Protein AF-A0A9D5FTQ0-F1 (afdb_monomer)

Foldseek 3Di:
DPDDDPVRVVVLVVLVVCQVCLQVVLVVLLCVLVVLVVVLVVVVVVVVVCVVVDVPPPVNVVVVVVVNVVSNVVSVVSVVVSVVCVVHDVVSVVVNVVVVVVVVD

Secondary structure (DSSP, 8-state):
-----HHHHHHHHHHHHHHHHHHHHHHHHHHHHHHHHHHHHHHHHHHHHHHHHS---HHHHHHHHHHHHHHHHHHHHHHHHHHHTTT--HHHHHHHHHHHHHH--

Solvent-accessible surface area (backbone atoms only — not comparable to full-atom values): 5942 Å² total; per-residue (Å²): 105,72,83,68,51,77,67,53,49,54,50,51,52,49,52,53,49,51,65,67,44,42,76,58,49,49,54,53,52,48,51,51,28,54,49,50,50,53,52,47,54,52,51,50,51,53,48,51,57,45,56,77,75,35,90,71,50,74,74,59,50,66,68,46,50,56,55,65,57,48,51,58,53,52,33,49,49,52,46,52,51,46,61,76,45,64,89,52,66,64,65,62,55,51,53,52,50,54,53,55,55,46,62,75,90

Sequence (105 aa):
MMTLTPAEDKMVRRIRKTVREWPRARWVLLIVAIGGIAVYLRLWKQMYDLIEGVSLGVAGYTLIVPFFVFAPAMCGWLLGFVLSQWRGDPIRTLLLRLIDESNKK

Mean predicted aligned error: 9.39 Å

pLDDT: mean 79.8, std 8.88, range [51.41, 89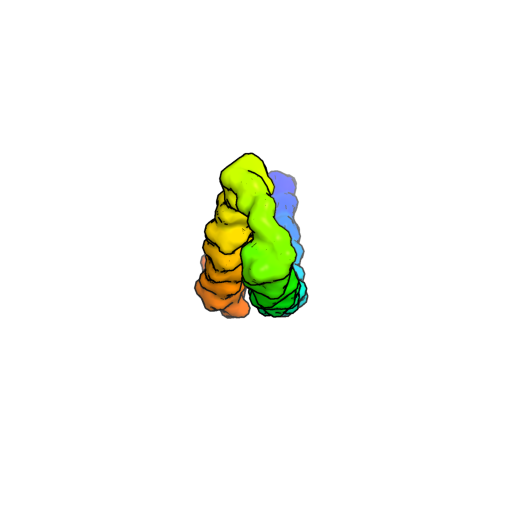.44]

Structure (mmCIF, N/CA/C/O backbone):
data_AF-A0A9D5FTQ0-F1
#
_entry.id   AF-A0A9D5FTQ0-F1
#
loop_
_atom_site.group_PDB
_atom_site.id
_atom_site.type_symbol
_atom_site.label_atom_id
_atom_site.label_alt_id
_atom_site.label_comp_id
_atom_site.label_asym_id
_atom_site.label_entity_id
_atom_site.label_seq_id
_atom_site.pdbx_PDB_ins_code
_atom_site.Cartn_x
_atom_site.Cartn_y
_atom_site.Cartn_z
_atom_site.occupancy
_atom_site.B_iso_or_equiv
_atom_site.auth_seq_id
_atom_site.auth_comp_id
_atom_site.auth_asym_id
_atom_site.auth_atom_id
_atom_site.pdbx_PDB_model_num
ATOM 1 N N . MET A 1 1 ? -21.975 4.467 33.105 1.00 51.41 1 MET A N 1
ATOM 2 C CA . MET A 1 1 ? -22.562 4.890 31.806 1.00 51.41 1 MET A CA 1
ATOM 3 C C . MET A 1 1 ? -21.906 6.153 31.261 1.00 51.41 1 MET A C 1
ATOM 5 O O . MET A 1 1 ? -22.246 7.260 31.662 1.00 51.41 1 MET A O 1
ATOM 9 N N . MET A 1 2 ? -20.959 5.991 30.338 1.00 59.94 2 MET A N 1
ATOM 10 C CA . MET A 1 2 ? -20.390 7.103 29.578 1.00 59.94 2 MET A CA 1
ATOM 11 C C . MET A 1 2 ? -21.341 7.429 28.417 1.00 59.94 2 MET A C 1
ATOM 13 O O . MET A 1 2 ? -21.440 6.672 27.456 1.00 59.94 2 MET A O 1
ATOM 17 N N . THR A 1 3 ? -22.097 8.522 28.516 1.00 73.50 3 THR A N 1
ATOM 18 C CA . THR A 1 3 ? -22.985 8.967 27.432 1.00 73.50 3 THR A CA 1
ATOM 19 C C . THR A 1 3 ? -22.156 9.671 26.366 1.00 73.50 3 THR A C 1
ATOM 21 O O . THR A 1 3 ? -21.927 10.876 26.449 1.00 73.50 3 THR A O 1
ATOM 24 N N . LEU A 1 4 ? -21.670 8.908 25.385 1.00 75.31 4 LEU A N 1
ATOM 25 C CA . LEU A 1 4 ? -21.041 9.479 24.197 1.00 75.31 4 LEU A CA 1
ATOM 26 C C . LEU A 1 4 ? -22.062 10.328 23.441 1.00 75.31 4 LEU A C 1
ATOM 28 O O . LEU A 1 4 ? -23.208 9.922 23.231 1.00 75.31 4 LEU A O 1
ATOM 32 N N . THR A 1 5 ? -21.636 11.501 22.997 1.00 84.94 5 THR A N 1
ATOM 33 C CA . THR A 1 5 ? -22.431 12.324 22.090 1.00 84.94 5 THR A CA 1
ATOM 34 C C . THR A 1 5 ? -22.617 11.606 20.743 1.00 84.94 5 THR A C 1
ATOM 36 O O . THR A 1 5 ? -21.799 10.762 20.355 1.00 84.94 5 THR A O 1
ATOM 39 N N . PRO A 1 6 ? -23.647 11.959 19.950 1.00 83.69 6 PRO A N 1
ATOM 40 C CA . PRO A 1 6 ? -23.846 11.378 18.618 1.00 83.69 6 PRO A CA 1
ATOM 41 C C . PRO A 1 6 ? -22.628 11.540 17.688 1.00 83.69 6 PRO A C 1
ATOM 43 O O . PRO A 1 6 ? -22.379 10.702 16.817 1.00 83.69 6 PRO A O 1
ATOM 46 N N . ALA A 1 7 ? -21.857 12.618 17.870 1.00 84.50 7 ALA A N 1
ATOM 47 C CA . ALA A 1 7 ? -20.628 12.871 17.125 1.00 84.50 7 ALA A CA 1
ATOM 48 C C . ALA A 1 7 ? -19.502 11.900 17.521 1.00 84.50 7 ALA A C 1
ATOM 50 O O . ALA A 1 7 ? -18.829 11.346 16.647 1.00 84.50 7 AL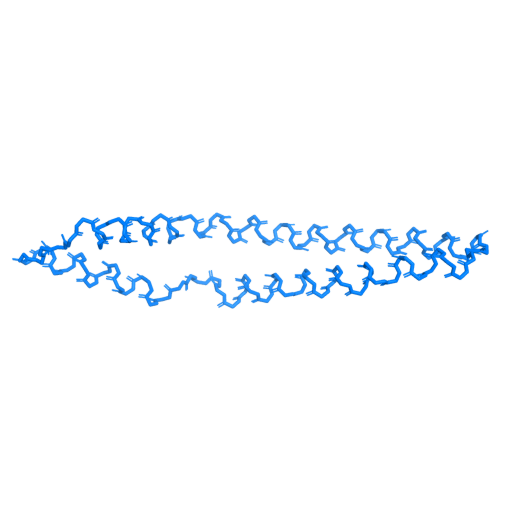A A O 1
ATOM 51 N N . GLU A 1 8 ? -19.333 11.650 18.819 1.00 82.00 8 GLU A N 1
ATOM 52 C CA . GLU A 1 8 ? -18.330 10.723 19.345 1.00 82.00 8 GLU A CA 1
ATOM 53 C C . GLU A 1 8 ? -18.656 9.274 18.976 1.00 82.00 8 GLU A C 1
ATOM 55 O O . GLU A 1 8 ? -17.770 8.560 18.507 1.00 82.00 8 GLU A O 1
ATOM 60 N N . ASP A 1 9 ? -19.923 8.851 19.055 1.00 84.94 9 ASP A N 1
ATOM 61 C CA . ASP A 1 9 ? -20.327 7.503 18.625 1.00 84.94 9 ASP A CA 1
ATOM 62 C C . ASP A 1 9 ? -20.029 7.275 17.131 1.00 84.94 9 ASP A C 1
ATOM 64 O O . ASP A 1 9 ? -19.474 6.248 16.725 1.00 84.94 9 ASP A O 1
ATOM 68 N N . LYS A 1 10 ? -20.291 8.281 16.285 1.00 87.44 10 LYS A N 1
ATOM 69 C CA . LYS A 1 10 ? -19.934 8.229 14.859 1.00 87.44 10 LYS A CA 1
ATOM 70 C C . LYS A 1 10 ? -18.423 8.088 14.651 1.00 87.44 10 LYS A C 1
ATOM 72 O O . LYS A 1 10 ? -17.996 7.361 13.748 1.00 87.44 10 LYS A O 1
ATOM 77 N N . MET A 1 11 ? -17.611 8.761 15.465 1.00 84.94 11 MET A N 1
ATOM 78 C CA . MET A 1 11 ? -16.151 8.674 15.401 1.00 84.94 11 MET A CA 1
ATOM 79 C C . MET A 1 11 ? -15.644 7.300 15.857 1.00 84.94 11 MET A C 1
ATOM 81 O O . MET A 1 11 ? -14.838 6.687 15.155 1.00 84.94 11 MET A O 1
ATOM 85 N N . VAL A 1 12 ? -16.188 6.755 16.946 1.00 86.25 12 VAL A N 1
ATOM 86 C CA . VAL A 1 12 ? -15.874 5.407 17.450 1.00 86.25 12 VAL A CA 1
ATOM 87 C C . VAL A 1 12 ? -16.212 4.337 16.415 1.00 86.25 12 VAL A C 1
ATOM 89 O O . VAL A 1 12 ? -15.383 3.469 16.129 1.00 86.25 12 VAL A O 1
ATOM 92 N N . ARG A 1 13 ? -17.383 4.424 15.769 1.00 87.69 13 ARG A N 1
ATOM 93 C CA . ARG A 1 13 ? -17.768 3.502 14.686 1.00 87.69 13 ARG A CA 1
ATOM 94 C C . ARG A 1 13 ? -16.789 3.544 13.515 1.00 87.69 13 ARG A C 1
ATOM 96 O O . ARG A 1 13 ? -16.445 2.491 12.974 1.00 87.69 13 ARG A O 1
ATOM 103 N N . ARG A 1 14 ? -16.308 4.734 13.134 1.00 86.38 14 ARG A N 1
ATOM 104 C CA . ARG A 1 14 ? -15.281 4.883 12.088 1.00 86.38 14 ARG A CA 1
ATOM 105 C C . ARG A 1 14 ? -13.967 4.232 12.501 1.00 86.38 14 ARG A C 1
ATOM 107 O O . ARG A 1 14 ? -13.438 3.437 11.733 1.00 86.38 14 ARG A O 1
ATOM 114 N N . ILE A 1 15 ? -13.484 4.504 13.714 1.00 86.00 15 ILE A N 1
ATOM 115 C CA . ILE A 1 15 ? -12.245 3.910 14.238 1.00 86.00 15 ILE A CA 1
ATOM 116 C C . ILE A 1 15 ? -12.358 2.381 14.260 1.00 86.00 15 ILE A C 1
ATOM 118 O O . ILE A 1 15 ? -11.466 1.693 13.766 1.00 86.00 15 ILE A O 1
ATOM 122 N N . ARG A 1 16 ? -13.483 1.841 14.740 1.00 85.94 16 ARG A N 1
ATOM 123 C CA . ARG A 1 16 ? -13.757 0.397 14.772 1.00 85.94 16 ARG A CA 1
ATOM 124 C C . ARG A 1 16 ? -13.763 -0.221 13.372 1.00 85.94 16 ARG A C 1
ATOM 126 O O . ARG A 1 16 ? -13.185 -1.289 13.178 1.00 85.94 16 ARG A O 1
ATOM 133 N N . LYS A 1 17 ? -14.365 0.455 12.387 1.00 87.50 17 LYS A N 1
ATOM 134 C CA . LYS A 1 17 ? -14.346 0.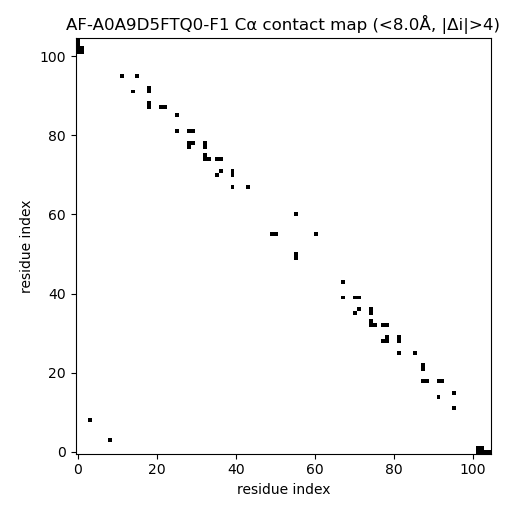026 10.981 1.00 87.50 17 LYS A CA 1
ATOM 135 C C . LYS A 1 17 ? -12.918 0.007 10.425 1.00 87.50 17 LYS A C 1
ATOM 137 O O . LYS A 1 17 ? -12.498 -1.017 9.897 1.00 87.50 17 LYS A O 1
ATOM 142 N N . THR A 1 18 ? -12.147 1.077 10.628 1.00 83.19 18 THR A N 1
ATOM 143 C CA . THR A 1 18 ? -10.750 1.162 10.172 1.00 83.19 18 THR A CA 1
ATOM 144 C C . THR A 1 18 ? -9.868 0.080 10.798 1.00 83.19 18 THR A C 1
ATOM 146 O O . THR A 1 18 ? -9.123 -0.579 10.081 1.00 83.19 18 THR A O 1
ATOM 149 N N . VAL A 1 19 ? -9.976 -0.160 12.111 1.00 84.69 19 VAL A N 1
ATOM 150 C CA . VAL A 1 19 ? -9.217 -1.221 12.802 1.00 84.69 19 VAL A CA 1
ATOM 151 C C . VAL A 1 19 ? -9.590 -2.606 12.264 1.00 84.69 19 VAL A C 1
ATOM 153 O O . VAL A 1 19 ? -8.715 -3.446 12.065 1.00 84.69 19 VAL A O 1
ATOM 156 N N . ARG A 1 20 ? -10.874 -2.845 11.971 1.00 86.12 20 ARG A N 1
ATOM 157 C CA . ARG A 1 20 ? -11.353 -4.117 11.411 1.00 86.12 20 ARG A CA 1
ATOM 158 C C . ARG A 1 20 ? -10.905 -4.343 9.964 1.00 86.12 20 ARG A C 1
ATOM 160 O O . ARG A 1 20 ? -10.675 -5.484 9.573 1.00 86.12 20 ARG A O 1
ATOM 167 N N . GLU A 1 21 ? -10.813 -3.284 9.167 1.00 87.19 21 GLU A N 1
ATOM 168 C CA . GLU A 1 21 ? -10.443 -3.354 7.747 1.00 87.19 21 GLU A CA 1
ATOM 169 C C . GLU A 1 21 ? -8.924 -3.379 7.527 1.00 87.19 21 GLU A C 1
ATOM 171 O O . GLU A 1 21 ? -8.462 -3.945 6.533 1.00 87.19 21 GLU A O 1
ATOM 176 N N . TRP A 1 22 ? -8.140 -2.849 8.474 1.00 87.06 22 TRP A N 1
ATOM 177 C CA . TRP A 1 22 ? -6.679 -2.770 8.390 1.00 87.06 22 TRP A CA 1
ATOM 178 C C . TRP A 1 22 ? -5.978 -4.094 8.030 1.00 87.06 22 TRP A C 1
ATOM 180 O O . TRP A 1 22 ? -5.124 -4.079 7.141 1.00 87.06 22 TRP A O 1
ATOM 190 N N . PRO A 1 23 ? -6.346 -5.264 8.599 1.00 86.12 23 PRO A N 1
ATOM 191 C CA . PRO A 1 23 ? -5.710 -6.532 8.252 1.00 86.12 23 PRO A CA 1
ATOM 192 C C . PRO A 1 23 ? -5.871 -6.931 6.786 1.00 86.12 23 PRO A C 1
ATOM 194 O O . PRO A 1 23 ? -5.005 -7.629 6.268 1.00 86.12 23 PRO A O 1
ATOM 197 N N . ARG A 1 24 ? -6.959 -6.513 6.125 1.00 87.12 24 ARG A N 1
ATOM 198 C CA . ARG A 1 24 ? -7.173 -6.734 4.687 1.00 87.12 24 ARG A CA 1
ATOM 199 C C . ARG A 1 24 ? -6.474 -5.652 3.872 1.00 87.12 24 ARG A C 1
ATOM 201 O O . ARG A 1 24 ? -5.757 -5.970 2.929 1.00 87.12 24 ARG A O 1
ATOM 208 N N . ALA A 1 25 ? -6.630 -4.392 4.279 1.00 85.44 25 ALA A N 1
ATOM 209 C CA . ALA A 1 25 ? -6.030 -3.247 3.603 1.00 85.44 25 ALA A CA 1
ATOM 210 C C . ALA A 1 25 ? -4.498 -3.353 3.523 1.00 85.44 25 ALA A C 1
ATOM 212 O O . ALA A 1 25 ? -3.939 -3.089 2.466 1.00 85.44 25 ALA A O 1
ATOM 213 N N . ARG A 1 26 ? -3.818 -3.819 4.581 1.00 87.06 26 ARG A N 1
ATOM 214 C CA . ARG A 1 26 ? -2.353 -4.001 4.577 1.00 87.06 26 ARG A CA 1
ATOM 215 C C . ARG A 1 26 ? -1.865 -4.987 3.511 1.00 87.06 26 ARG A C 1
ATOM 217 O O . ARG A 1 26 ? -0.840 -4.739 2.889 1.00 87.06 26 ARG A O 1
ATOM 224 N N . TRP A 1 27 ? -2.603 -6.076 3.266 1.00 86.88 27 TRP A N 1
ATOM 225 C CA . TRP A 1 27 ? -2.246 -7.053 2.232 1.00 86.88 27 TRP A CA 1
ATOM 226 C C . TRP A 1 27 ? -2.479 -6.488 0.837 1.00 86.88 27 TRP A C 1
ATOM 228 O O . TRP A 1 27 ? -1.632 -6.654 -0.033 1.00 86.88 27 TRP A O 1
ATOM 238 N N . VAL A 1 28 ? -3.584 -5.765 0.639 1.00 88.44 28 VAL A N 1
ATOM 239 C CA . VAL A 1 28 ? -3.845 -5.063 -0.624 1.00 88.44 28 VAL A CA 1
ATOM 240 C C . VAL A 1 28 ? -2.748 -4.032 -0.895 1.00 88.44 28 VAL A C 1
ATOM 242 O O . VAL A 1 28 ? -2.188 -4.023 -1.984 1.00 88.44 28 VAL A O 1
ATOM 245 N N . LEU A 1 29 ? -2.382 -3.216 0.097 1.00 86.56 29 LEU A N 1
ATOM 246 C CA . LEU A 1 29 ? -1.324 -2.211 -0.039 1.00 86.56 29 LEU A CA 1
ATOM 247 C C . LEU A 1 29 ? 0.045 -2.843 -0.324 1.00 86.56 29 LEU A C 1
ATOM 249 O O . LEU A 1 29 ? 0.777 -2.328 -1.163 1.00 86.56 29 LEU A O 1
ATOM 253 N N . LEU A 1 30 ? 0.374 -3.974 0.311 1.00 86.88 30 LEU A N 1
ATOM 254 C CA . LEU A 1 30 ? 1.580 -4.736 -0.020 1.00 86.88 30 LEU A CA 1
ATOM 255 C C . LEU A 1 30 ? 1.579 -5.224 -1.465 1.00 86.88 30 LEU A C 1
ATOM 257 O O . LEU A 1 30 ? 2.568 -5.037 -2.164 1.00 86.88 30 LEU A O 1
ATOM 261 N N . ILE A 1 31 ? 0.490 -5.854 -1.908 1.00 89.44 31 ILE A N 1
ATOM 262 C CA . ILE A 1 31 ? 0.379 -6.378 -3.274 1.00 89.44 31 ILE A CA 1
ATOM 263 C C . ILE A 1 31 ? 0.502 -5.235 -4.280 1.00 89.44 31 ILE A C 1
ATOM 265 O O . ILE A 1 31 ? 1.213 -5.372 -5.269 1.00 89.44 31 ILE A O 1
ATOM 269 N N . VAL A 1 32 ? -0.135 -4.094 -4.007 1.00 88.12 32 VAL A N 1
ATOM 270 C CA . VAL A 1 32 ? -0.033 -2.895 -4.846 1.00 88.12 32 VAL A CA 1
ATOM 271 C C . VAL A 1 32 ? 1.399 -2.370 -4.881 1.00 88.12 32 VAL A C 1
ATOM 273 O O . VAL A 1 32 ? 1.892 -2.055 -5.959 1.00 88.12 32 VAL A O 1
ATOM 276 N N . ALA A 1 33 ? 2.096 -2.309 -3.746 1.00 84.38 33 ALA A N 1
ATOM 277 C CA . ALA A 1 33 ? 3.460 -1.796 -3.715 1.00 84.38 33 ALA A CA 1
ATOM 278 C C . ALA A 1 33 ? 4.464 -2.752 -4.383 1.00 84.38 33 ALA A C 1
ATOM 280 O O . ALA A 1 33 ? 5.280 -2.318 -5.191 1.00 84.38 33 ALA A O 1
ATOM 281 N N . ILE A 1 34 ? 4.371 -4.059 -4.116 1.00 87.44 34 ILE A N 1
ATOM 282 C CA . ILE A 1 34 ? 5.207 -5.087 -4.758 1.00 87.44 34 ILE A CA 1
ATOM 283 C C . ILE A 1 34 ? 4.912 -5.150 -6.262 1.00 87.44 34 ILE A C 1
ATOM 285 O O . ILE A 1 34 ? 5.834 -5.150 -7.077 1.00 87.44 34 ILE A O 1
ATOM 289 N N . GLY A 1 35 ? 3.633 -5.161 -6.641 1.00 88.31 35 GLY A N 1
ATOM 290 C CA . GLY A 1 35 ? 3.199 -5.136 -8.036 1.00 88.31 35 GLY A CA 1
ATOM 291 C C . GLY A 1 35 ? 3.666 -3.872 -8.756 1.00 88.31 35 GLY A C 1
ATOM 292 O O . GLY A 1 35 ? 4.167 -3.960 -9.873 1.00 88.31 35 GLY A O 1
ATOM 293 N N . GLY A 1 36 ? 3.590 -2.715 -8.094 1.00 85.81 36 GLY A N 1
ATOM 294 C CA . GLY A 1 36 ? 4.104 -1.444 -8.600 1.00 85.81 36 GLY A CA 1
ATOM 295 C C . GLY A 1 36 ? 5.606 -1.486 -8.874 1.00 85.81 36 GLY A C 1
ATOM 296 O O . GLY A 1 36 ? 6.036 -1.070 -9.947 1.00 85.81 36 GLY A O 1
ATOM 297 N N . ILE A 1 37 ? 6.397 -2.073 -7.970 1.00 86.50 37 ILE A N 1
ATOM 298 C CA . ILE A 1 37 ? 7.842 -2.272 -8.170 1.00 86.50 37 ILE A CA 1
ATOM 299 C C . ILE A 1 37 ? 8.114 -3.223 -9.343 1.00 86.50 37 ILE A C 1
ATOM 301 O O . ILE A 1 37 ? 8.979 -2.945 -10.170 1.00 86.50 37 ILE A O 1
ATOM 305 N N . ALA A 1 38 ? 7.372 -4.325 -9.462 1.00 86.88 38 ALA A N 1
ATOM 306 C CA . ALA A 1 38 ? 7.547 -5.271 -10.564 1.00 86.88 38 ALA A CA 1
ATOM 307 C C . ALA A 1 38 ? 7.219 -4.642 -11.932 1.00 86.88 38 ALA A C 1
ATOM 309 O O . ALA A 1 38 ? 7.971 -4.814 -12.895 1.00 86.88 38 ALA A O 1
ATOM 310 N N . VAL A 1 39 ? 6.125 -3.876 -12.015 1.00 87.31 39 VAL A N 1
ATOM 311 C CA . VAL A 1 39 ? 5.750 -3.118 -13.220 1.00 87.31 39 VAL A CA 1
ATOM 312 C C . VAL A 1 39 ? 6.806 -2.062 -13.533 1.00 87.31 39 VAL A C 1
ATOM 314 O O . VAL A 1 39 ? 7.231 -1.959 -14.681 1.00 87.31 39 VAL A O 1
ATOM 317 N N . TYR A 1 40 ? 7.284 -1.339 -12.520 1.00 84.81 40 TYR A N 1
ATOM 318 C CA . TYR A 1 40 ? 8.361 -0.364 -12.661 1.00 84.81 40 TYR A CA 1
ATOM 319 C C . TYR A 1 40 ? 9.630 -0.989 -13.253 1.00 84.81 40 TYR A C 1
ATOM 321 O O . TYR A 1 40 ? 10.151 -0.477 -14.238 1.00 84.81 40 TYR A O 1
ATOM 329 N N . LEU A 1 41 ? 10.098 -2.124 -12.721 1.00 85.38 41 LEU A N 1
ATOM 330 C CA . LEU A 1 41 ? 11.287 -2.818 -13.234 1.00 85.38 41 LEU A CA 1
ATOM 331 C C . LEU A 1 41 ? 11.107 -3.279 -14.686 1.00 85.38 41 LEU A C 1
ATOM 333 O O . LEU A 1 41 ? 12.037 -3.196 -15.489 1.00 85.38 41 LEU A O 1
ATOM 337 N N . ARG A 1 42 ? 9.904 -3.737 -15.048 1.00 85.50 42 ARG A N 1
ATOM 338 C CA . ARG A 1 42 ? 9.588 -4.129 -16.426 1.00 85.50 42 ARG A CA 1
ATOM 339 C C . ARG A 1 42 ? 9.600 -2.933 -17.379 1.00 85.50 42 ARG A C 1
ATOM 341 O O . ARG A 1 42 ? 10.173 -3.041 -18.460 1.00 85.50 42 ARG A O 1
ATOM 348 N N . LEU A 1 43 ? 8.997 -1.814 -16.978 1.00 83.06 43 LEU A N 1
ATOM 349 C CA . LEU A 1 43 ? 9.005 -0.570 -17.752 1.00 83.06 43 LEU A CA 1
ATOM 350 C C . LEU A 1 43 ? 10.418 0.008 -17.867 1.00 83.06 43 LEU A C 1
ATOM 352 O O . LEU A 1 43 ? 10.790 0.472 -18.939 1.00 83.06 43 LEU A O 1
ATOM 356 N N . TRP A 1 44 ? 11.220 -0.078 -16.801 1.00 81.00 44 TRP A N 1
ATOM 357 C CA . TRP A 1 44 ? 12.630 0.317 -16.812 1.00 81.00 44 TRP A CA 1
ATOM 358 C C . TRP A 1 44 ? 13.412 -0.463 -17.864 1.00 81.00 44 TRP A C 1
ATOM 360 O O . TRP A 1 44 ? 14.111 0.130 -18.677 1.00 81.00 44 TRP A O 1
ATOM 370 N N . LYS A 1 45 ? 13.253 -1.793 -17.887 1.00 80.81 45 LYS A N 1
ATOM 371 C CA . LYS A 1 45 ? 13.915 -2.646 -18.878 1.00 80.81 45 LYS A CA 1
ATOM 372 C C . LYS A 1 45 ? 13.497 -2.289 -20.307 1.00 80.81 45 LYS A C 1
ATOM 374 O O . LYS A 1 45 ? 14.357 -2.100 -21.153 1.00 80.81 45 LYS A O 1
ATOM 379 N N . GLN A 1 46 ? 12.195 -2.136 -20.557 1.00 79.44 46 GLN A N 1
ATOM 380 C CA . GLN A 1 46 ? 11.700 -1.735 -21.879 1.00 79.44 46 GLN A CA 1
ATOM 381 C C . GLN A 1 46 ? 12.245 -0.372 -22.312 1.00 79.44 46 GLN A C 1
ATOM 383 O O . GLN A 1 46 ? 12.591 -0.197 -23.473 1.00 79.44 46 GLN A O 1
ATOM 388 N N . MET A 1 47 ? 12.335 0.585 -21.387 1.00 75.19 47 MET A N 1
ATOM 389 C CA . MET A 1 47 ? 12.915 1.897 -21.664 1.00 75.19 47 MET A CA 1
ATOM 390 C C . MET A 1 47 ? 14.407 1.817 -21.959 1.00 75.19 47 MET A C 1
ATOM 392 O O . MET A 1 47 ? 14.853 2.482 -22.883 1.00 75.19 47 MET A O 1
ATOM 396 N N . TYR A 1 48 ? 15.161 1.002 -21.222 1.00 74.38 48 TYR A N 1
ATOM 397 C CA . TYR A 1 48 ? 16.581 0.784 -21.489 1.00 74.38 48 TYR A CA 1
ATOM 398 C C . TYR A 1 48 ? 16.800 0.240 -22.909 1.00 74.38 48 TYR A C 1
ATOM 400 O O . TYR A 1 48 ? 17.549 0.841 -23.675 1.00 74.38 48 TYR A O 1
ATOM 408 N N . ASP A 1 49 ? 16.044 -0.794 -23.295 1.00 72.38 49 ASP A N 1
ATOM 409 C CA . ASP A 1 49 ? 16.093 -1.382 -24.642 1.00 72.38 49 ASP A CA 1
ATOM 410 C C . ASP A 1 49 ? 15.682 -0.359 -25.733 1.00 72.38 49 ASP A C 1
ATOM 412 O O . ASP A 1 49 ? 16.253 -0.318 -26.823 1.00 72.38 49 ASP A O 1
ATOM 416 N N . LEU A 1 50 ? 14.702 0.509 -25.444 1.00 70.94 50 LEU A N 1
ATOM 417 C CA . LEU A 1 50 ? 14.249 1.584 -26.342 1.00 70.94 50 LEU A CA 1
ATOM 418 C C . LEU A 1 50 ? 15.268 2.721 -26.485 1.00 70.94 50 LEU A C 1
ATOM 420 O O . LEU A 1 50 ? 15.397 3.275 -27.572 1.00 70.94 50 LEU A O 1
ATOM 424 N N . ILE A 1 51 ? 15.971 3.078 -25.411 1.00 68.19 51 ILE A N 1
ATOM 425 C CA . ILE A 1 51 ? 17.021 4.106 -25.411 1.00 68.19 51 ILE A CA 1
ATOM 426 C C . ILE A 1 51 ? 18.250 3.616 -26.183 1.00 68.19 51 ILE A C 1
ATOM 428 O O . ILE A 1 51 ? 18.892 4.405 -26.872 1.00 68.19 51 ILE A O 1
ATOM 432 N N . GLU A 1 52 ? 18.565 2.324 -26.097 1.00 65.75 52 GLU A N 1
ATOM 433 C CA . GLU A 1 52 ? 19.671 1.718 -26.841 1.00 65.75 52 GLU A CA 1
ATOM 434 C C . GLU A 1 52 ? 19.358 1.607 -28.348 1.00 65.75 52 GLU A C 1
ATOM 436 O O . GLU A 1 52 ? 20.247 1.778 -29.180 1.00 65.75 52 GLU A O 1
ATOM 441 N N . GLY A 1 53 ? 18.086 1.386 -28.713 1.00 61.00 53 GLY A N 1
ATOM 442 C CA . GLY A 1 53 ? 17.649 1.225 -30.108 1.00 61.00 53 GLY A CA 1
ATOM 443 C C . GLY A 1 53 ? 17.164 2.493 -30.826 1.00 61.00 53 GLY A C 1
ATOM 444 O O . GLY A 1 53 ? 17.137 2.525 -32.056 1.00 61.00 53 GLY A O 1
ATOM 445 N N . VAL A 1 54 ? 16.761 3.539 -30.101 1.00 59.72 54 VAL A N 1
ATOM 446 C CA . VAL A 1 54 ? 16.201 4.776 -30.666 1.00 59.72 54 VAL A CA 1
ATOM 447 C C . VAL A 1 54 ? 16.870 5.964 -29.993 1.00 59.72 54 VAL A C 1
ATOM 449 O O . VAL A 1 54 ? 16.869 6.068 -28.769 1.00 59.72 54 VAL A O 1
ATOM 452 N N . SER A 1 55 ? 17.379 6.917 -30.782 1.00 62.78 55 SER A N 1
ATOM 453 C CA . SER A 1 55 ? 17.816 8.221 -30.275 1.00 62.78 55 SER A CA 1
ATOM 454 C C . SER A 1 55 ? 16.596 9.016 -29.788 1.00 62.78 55 SER A C 1
ATOM 456 O O . SER A 1 55 ? 16.089 9.909 -30.473 1.00 62.78 55 SER A O 1
ATOM 458 N N . LEU A 1 56 ? 16.059 8.647 -28.628 1.00 61.81 56 LEU A N 1
ATOM 459 C CA . LEU A 1 56 ? 15.003 9.381 -27.952 1.00 61.81 56 LEU A CA 1
ATOM 460 C C . LEU A 1 56 ? 15.528 10.794 -27.695 1.00 61.81 56 LEU A C 1
ATOM 462 O O . LEU 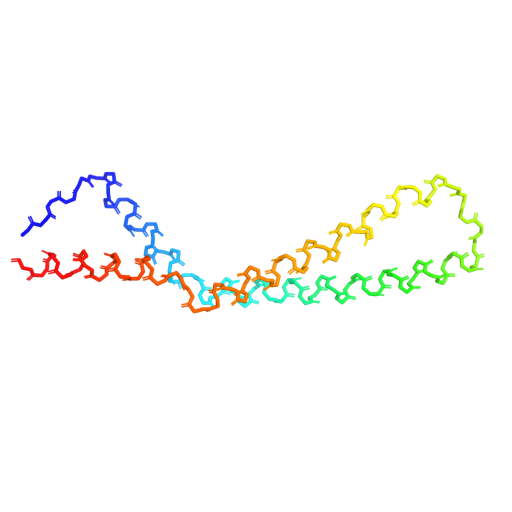A 1 56 ? 16.438 11.005 -26.895 1.00 61.81 56 LEU A O 1
ATOM 466 N N . GLY A 1 57 ? 14.983 11.763 -28.431 1.00 61.47 57 GLY A N 1
ATOM 467 C CA . GLY A 1 57 ? 15.350 13.164 -28.279 1.00 61.47 57 GLY A CA 1
ATOM 468 C C . GLY A 1 57 ? 15.120 13.641 -26.843 1.00 61.47 57 GLY A C 1
ATOM 469 O O . GLY A 1 57 ? 14.255 13.130 -26.131 1.00 61.47 57 GLY A O 1
ATOM 470 N N . VAL A 1 58 ? 15.874 14.661 -26.435 1.00 62.31 58 VAL A N 1
ATOM 471 C CA . VAL A 1 58 ? 15.918 15.219 -25.067 1.00 62.31 58 VAL A CA 1
ATOM 472 C C . VAL A 1 58 ? 14.522 15.467 -24.459 1.00 62.31 58 VAL A C 1
ATOM 474 O O . VAL A 1 58 ? 14.334 15.273 -23.262 1.00 62.31 58 VAL A O 1
ATOM 477 N N . ALA A 1 59 ? 13.520 15.813 -25.278 1.00 59.84 59 ALA A N 1
ATOM 478 C CA . ALA A 1 59 ? 12.134 16.032 -24.850 1.00 59.84 59 ALA A CA 1
ATOM 479 C C . ALA A 1 59 ? 11.388 14.758 -24.389 1.00 59.84 59 ALA A C 1
ATOM 481 O O . ALA A 1 59 ? 10.536 14.830 -23.505 1.00 59.84 59 ALA A O 1
ATOM 482 N N . GLY A 1 60 ? 11.704 13.587 -24.954 1.00 65.62 60 GLY A N 1
ATOM 483 C CA . GLY A 1 60 ? 11.170 12.309 -24.471 1.00 65.62 60 GLY A CA 1
ATOM 484 C C . GLY A 1 60 ? 11.769 11.934 -23.116 1.00 65.62 60 GLY A C 1
ATOM 485 O O . GLY A 1 60 ? 11.070 11.452 -22.229 1.00 65.62 60 GLY A O 1
ATOM 486 N N . TYR A 1 61 ? 13.050 12.249 -22.919 1.00 65.94 61 TYR A N 1
ATOM 487 C CA . TYR A 1 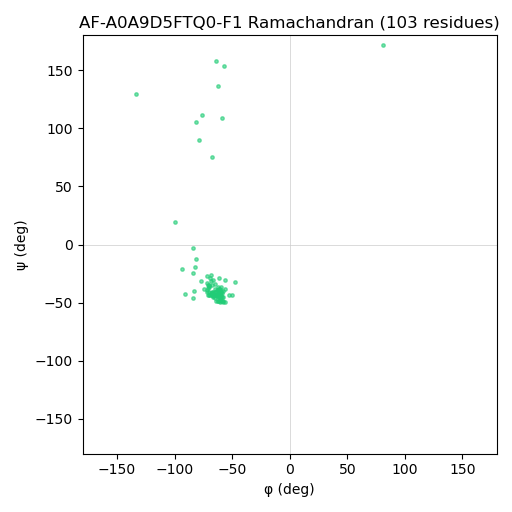61 ? 13.769 11.979 -21.677 1.00 65.94 61 TYR A CA 1
ATOM 488 C C . TYR A 1 61 ? 13.230 12.820 -20.506 1.00 65.94 61 TYR A C 1
ATOM 490 O O . TYR A 1 61 ? 12.993 12.299 -19.417 1.00 65.94 61 TYR A O 1
ATOM 498 N N . THR A 1 62 ? 12.958 14.109 -20.725 1.00 68.00 62 THR A N 1
ATOM 499 C CA . THR A 1 62 ? 12.488 15.023 -19.667 1.00 68.00 62 THR A CA 1
ATOM 500 C C . THR A 1 62 ? 11.074 14.729 -19.168 1.00 68.00 62 THR A C 1
ATOM 502 O O . THR A 1 62 ? 10.794 14.983 -17.999 1.00 68.00 62 THR A O 1
ATOM 505 N N . LEU A 1 63 ? 10.191 14.171 -20.002 1.00 70.19 63 LEU A N 1
ATOM 506 C CA . LEU A 1 63 ? 8.843 13.761 -19.580 1.00 70.19 63 LEU A CA 1
ATOM 507 C C . LEU A 1 63 ? 8.845 12.450 -18.788 1.00 70.19 63 LEU A C 1
ATOM 509 O O . LEU A 1 63 ? 8.008 12.247 -17.909 1.00 70.19 63 LEU A O 1
ATOM 513 N N . ILE A 1 64 ? 9.788 11.564 -19.096 1.00 71.31 64 ILE A N 1
ATOM 514 C CA . ILE A 1 64 ? 9.806 10.194 -18.592 1.00 71.31 64 ILE A CA 1
ATOM 515 C C . ILE A 1 64 ? 10.595 10.095 -17.279 1.00 71.31 64 ILE A C 1
ATOM 517 O O . ILE A 1 64 ? 10.123 9.486 -16.317 1.00 71.31 64 ILE A O 1
ATOM 521 N N . VAL A 1 65 ? 11.750 10.761 -17.185 1.00 73.81 65 VAL A N 1
ATOM 522 C CA . VAL A 1 65 ? 12.631 10.734 -16.001 1.00 73.81 65 VAL A CA 1
ATOM 523 C C . VAL A 1 65 ? 11.925 11.083 -14.681 1.00 73.81 65 VAL A C 1
ATOM 525 O O . VAL A 1 65 ? 12.138 10.358 -13.708 1.00 73.81 65 VAL A O 1
ATOM 528 N N . PRO A 1 66 ? 11.057 12.112 -14.590 1.00 73.88 66 PRO A N 1
ATOM 529 C CA . PRO A 1 66 ? 10.364 12.425 -13.344 1.00 73.88 66 PRO A CA 1
ATOM 530 C C . PRO A 1 66 ? 9.510 11.249 -12.870 1.00 73.88 66 PRO A C 1
ATOM 532 O O . PRO A 1 66 ? 9.586 10.857 -11.708 1.00 73.88 66 PRO A O 1
ATOM 535 N N . PHE A 1 67 ? 8.755 10.623 -13.776 1.00 72.19 67 PHE A N 1
ATOM 536 C CA . PHE A 1 67 ? 7.910 9.472 -13.456 1.00 72.19 67 PHE A CA 1
ATOM 537 C C . PHE A 1 67 ? 8.734 8.304 -12.909 1.00 72.19 67 PHE A C 1
ATOM 539 O O . PHE A 1 67 ? 8.325 7.625 -11.965 1.00 72.19 67 PHE A O 1
ATOM 546 N N . PHE A 1 68 ? 9.933 8.129 -13.457 1.00 73.31 68 PHE A N 1
ATOM 547 C CA . PHE A 1 68 ? 10.874 7.104 -13.044 1.00 73.31 68 PHE A CA 1
ATOM 548 C C . PHE A 1 68 ? 11.529 7.358 -11.685 1.00 73.31 68 PHE A C 1
ATOM 550 O O . PHE A 1 68 ? 11.857 6.406 -10.987 1.00 73.31 68 PHE A O 1
ATOM 557 N N . VAL A 1 69 ? 11.667 8.612 -11.261 1.00 78.75 69 VAL A N 1
ATOM 558 C CA . VAL A 1 69 ? 12.156 8.947 -9.915 1.00 78.75 69 VAL A CA 1
ATOM 559 C C . VAL A 1 69 ? 11.023 8.880 -8.885 1.00 78.75 69 VAL A C 1
ATOM 561 O O . VAL A 1 69 ? 11.207 8.364 -7.781 1.00 78.75 69 VAL A O 1
ATOM 564 N N 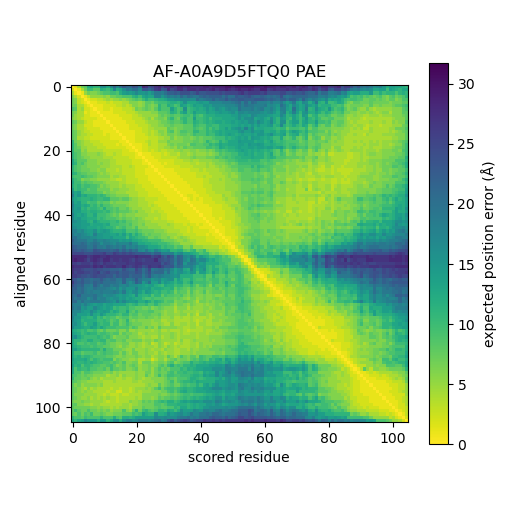. PHE A 1 70 ? 9.825 9.351 -9.241 1.00 80.75 70 PHE A N 1
ATOM 565 C CA . PHE A 1 70 ? 8.690 9.418 -8.318 1.00 80.75 70 PHE A CA 1
ATOM 566 C C . PHE A 1 70 ? 8.043 8.055 -8.042 1.00 80.75 70 PHE A C 1
ATOM 568 O O . PHE A 1 70 ? 7.669 7.784 -6.900 1.00 80.75 70 PHE A O 1
ATOM 575 N N . ALA A 1 71 ? 7.929 7.174 -9.041 1.00 80.06 71 ALA A N 1
ATOM 576 C CA . ALA A 1 71 ? 7.312 5.857 -8.874 1.00 80.06 71 ALA A CA 1
ATOM 577 C C . ALA A 1 71 ? 7.987 4.967 -7.800 1.00 80.06 71 ALA A C 1
ATOM 579 O O . ALA A 1 71 ? 7.270 4.465 -6.925 1.00 80.06 71 ALA A O 1
ATOM 580 N N . PRO A 1 72 ? 9.324 4.777 -7.784 1.00 80.00 72 PRO A N 1
ATOM 581 C CA . PRO A 1 72 ? 9.983 3.961 -6.767 1.00 80.00 72 PRO A CA 1
ATOM 582 C C . PRO A 1 72 ? 9.969 4.637 -5.394 1.00 80.00 72 PRO A C 1
ATOM 584 O O . PRO A 1 72 ? 9.786 3.949 -4.391 1.00 80.00 72 PRO A O 1
ATOM 587 N N . ALA A 1 73 ? 10.073 5.971 -5.332 1.00 85.12 73 ALA A N 1
ATOM 588 C CA . ALA A 1 73 ? 9.946 6.716 -4.080 1.00 85.12 73 ALA A CA 1
ATOM 589 C C . ALA A 1 73 ? 8.552 6.534 -3.453 1.00 85.12 73 ALA A C 1
ATOM 591 O O . ALA A 1 73 ? 8.438 6.257 -2.259 1.00 85.12 73 ALA A O 1
ATOM 592 N N . MET A 1 74 ? 7.491 6.607 -4.261 1.00 85.62 74 MET A N 1
ATOM 593 C CA . MET A 1 74 ? 6.115 6.399 -3.807 1.00 85.62 74 MET A CA 1
ATOM 594 C C . MET A 1 74 ? 5.862 4.949 -3.369 1.00 85.62 74 MET A C 1
ATOM 596 O O . MET A 1 74 ? 5.261 4.723 -2.319 1.00 85.62 74 MET A O 1
ATOM 600 N N . CYS A 1 75 ? 6.353 3.960 -4.126 1.00 84.69 75 CYS A N 1
ATOM 601 C CA . CYS A 1 75 ? 6.239 2.546 -3.752 1.00 84.69 75 CYS A CA 1
ATOM 602 C C . CYS A 1 75 ? 7.028 2.225 -2.474 1.00 84.69 75 CYS A C 1
ATOM 604 O O . CYS A 1 75 ? 6.529 1.510 -1.605 1.00 84.69 75 CYS A O 1
ATOM 606 N N . GLY A 1 76 ? 8.232 2.785 -2.329 1.00 85.44 76 GLY A N 1
ATOM 607 C CA . GLY A 1 76 ? 9.054 2.658 -1.127 1.00 85.44 76 GLY A CA 1
ATOM 608 C C . GLY A 1 76 ? 8.397 3.300 0.094 1.00 85.44 76 GLY A C 1
ATOM 609 O O . GLY A 1 76 ? 8.356 2.691 1.162 1.00 85.44 76 GLY A O 1
ATOM 610 N N . TRP A 1 77 ? 7.804 4.486 -0.069 1.00 87.94 77 TRP A N 1
ATOM 611 C CA . TRP A 1 77 ? 7.041 5.144 0.990 1.00 87.94 77 TRP A CA 1
ATOM 612 C C . TRP A 1 77 ? 5.811 4.329 1.407 1.00 87.94 77 TRP A C 1
ATOM 614 O O . TRP A 1 77 ? 5.591 4.128 2.600 1.00 87.94 77 TRP A O 1
ATOM 624 N N . LEU A 1 78 ? 5.053 3.785 0.448 1.00 83.56 78 LEU A N 1
ATOM 625 C CA . LEU A 1 78 ? 3.917 2.897 0.720 1.00 83.56 78 LEU A CA 1
ATOM 626 C C . LEU A 1 78 ? 4.341 1.630 1.471 1.00 83.56 78 LEU A C 1
ATOM 628 O O . LEU A 1 78 ? 3.692 1.261 2.450 1.00 83.56 78 LEU A O 1
ATOM 632 N N . LEU A 1 79 ? 5.442 0.988 1.067 1.00 86.31 79 LEU A N 1
ATOM 633 C CA . LEU A 1 79 ? 5.998 -0.157 1.794 1.00 86.31 79 LEU A CA 1
ATOM 634 C C . LEU A 1 79 ? 6.404 0.223 3.217 1.00 86.31 79 LEU A C 1
ATOM 636 O O . LEU A 1 79 ? 6.007 -0.457 4.161 1.00 86.31 79 LEU A O 1
ATOM 640 N N . GLY A 1 80 ? 7.146 1.319 3.386 1.00 86.81 80 GLY A N 1
ATOM 641 C CA . GLY A 1 80 ? 7.554 1.809 4.702 1.00 86.81 80 GLY A CA 1
ATOM 642 C C . GLY A 1 80 ? 6.356 2.120 5.600 1.00 86.81 80 GLY A C 1
ATOM 643 O O . GLY A 1 80 ? 6.329 1.736 6.771 1.00 86.81 80 GLY A O 1
ATOM 644 N N . PHE A 1 81 ? 5.313 2.736 5.046 1.00 84.75 81 PHE A N 1
ATOM 645 C CA . PHE A 1 81 ? 4.071 3.008 5.761 1.00 84.75 81 PHE A CA 1
ATOM 646 C C . PHE A 1 81 ? 3.368 1.717 6.205 1.00 84.75 81 PHE A C 1
ATOM 648 O O . PHE A 1 81 ? 3.019 1.566 7.375 1.00 84.75 81 PHE A O 1
ATOM 655 N N . VAL A 1 82 ? 3.203 0.746 5.305 1.00 85.31 82 VAL A N 1
ATOM 656 C CA . VAL A 1 82 ? 2.553 -0.532 5.633 1.00 85.31 82 VAL A CA 1
ATOM 657 C C . VAL A 1 82 ? 3.348 -1.322 6.673 1.00 85.31 82 VAL A C 1
ATOM 659 O O . VAL A 1 82 ? 2.755 -1.895 7.587 1.00 85.31 82 VAL A O 1
ATOM 662 N N . LEU A 1 83 ? 4.679 -1.334 6.567 1.00 84.38 83 LEU A N 1
ATOM 663 C CA . LEU A 1 83 ? 5.560 -2.026 7.509 1.00 84.38 83 LEU A CA 1
ATOM 664 C C . LEU A 1 83 ? 5.588 -1.345 8.884 1.00 84.38 83 LEU A C 1
ATOM 666 O O . LEU A 1 83 ? 5.515 -2.029 9.903 1.00 84.38 83 LEU A O 1
ATOM 670 N N . SER A 1 84 ? 5.623 -0.011 8.937 1.00 84.00 84 SER A N 1
ATOM 671 C CA . SER A 1 84 ? 5.585 0.734 10.208 1.00 84.00 84 SER A CA 1
ATOM 672 C C . SER A 1 84 ? 4.264 0.553 10.962 1.00 84.00 84 SER A C 1
ATOM 674 O O . SER A 1 84 ? 4.256 0.466 12.187 1.00 84.00 84 SER A O 1
ATOM 676 N N . GLN A 1 85 ? 3.151 0.409 10.241 1.00 83.19 85 GLN A N 1
ATOM 677 C CA . GLN A 1 85 ? 1.815 0.193 10.806 1.00 83.19 85 GLN A CA 1
ATOM 678 C C . GLN A 1 85 ? 1.392 -1.289 10.769 1.00 83.19 85 GLN A C 1
ATOM 680 O O . GLN A 1 85 ? 0.206 -1.608 10.878 1.00 83.19 85 GLN A O 1
ATOM 685 N N . TRP A 1 86 ? 2.328 -2.236 10.628 1.00 79.50 86 TRP A N 1
ATOM 686 C CA . TRP A 1 86 ? 2.012 -3.644 10.335 1.00 79.50 86 TRP A CA 1
ATOM 687 C C . TRP A 1 86 ? 1.063 -4.308 11.346 1.00 79.50 86 TRP A C 1
ATOM 689 O O . TRP A 1 86 ? 0.174 -5.091 10.983 1.00 79.50 86 TRP A O 1
ATOM 699 N N . ARG A 1 87 ? 1.241 -3.974 12.630 1.00 78.31 87 ARG A N 1
ATOM 700 C CA . ARG A 1 87 ? 0.425 -4.471 13.751 1.00 78.31 87 ARG A CA 1
ATOM 701 C C . ARG A 1 87 ? -0.869 -3.670 13.969 1.00 78.31 87 ARG A C 1
ATOM 703 O O . ARG A 1 87 ? -1.683 -4.070 14.794 1.00 78.31 87 ARG A O 1
ATOM 710 N N . GLY A 1 88 ? -1.087 -2.607 13.195 1.00 77.94 88 GLY A N 1
ATOM 711 C CA . GLY A 1 88 ? -2.157 -1.633 13.396 1.00 77.94 88 GLY A CA 1
ATOM 712 C C . GLY A 1 88 ? -1.802 -0.593 14.456 1.00 77.94 88 GLY A C 1
ATOM 713 O O . GLY A 1 88 ? -0.793 -0.711 15.145 1.00 77.94 88 GLY A O 1
ATOM 714 N N . ASP A 1 89 ? -2.649 0.427 14.576 1.00 81.81 89 ASP A N 1
ATOM 715 C CA . ASP A 1 89 ? -2.458 1.533 15.514 1.00 81.81 89 ASP A C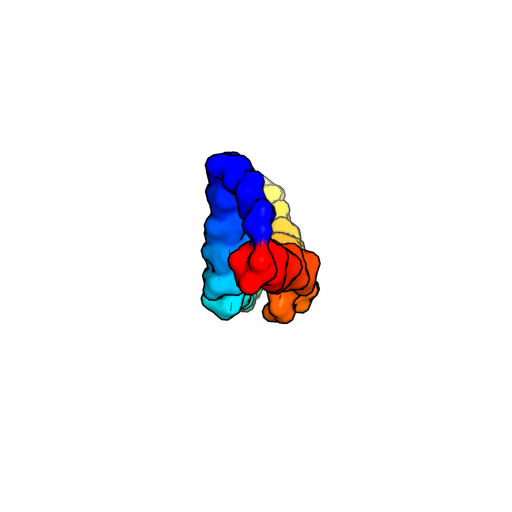A 1
ATOM 716 C C . ASP A 1 89 ? -2.819 1.086 16.954 1.00 81.81 89 ASP A C 1
ATOM 718 O O . ASP A 1 89 ? -3.999 0.822 17.253 1.00 81.81 8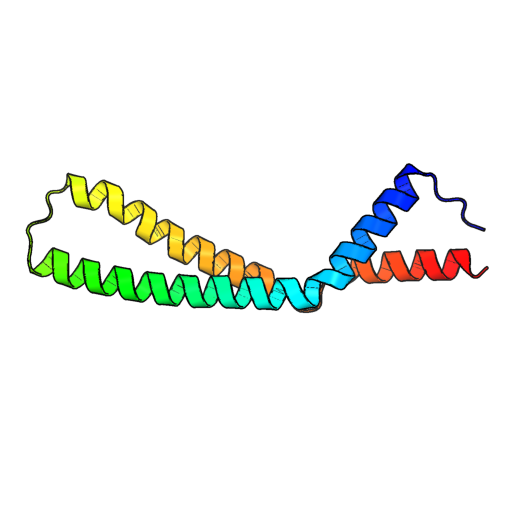9 ASP A O 1
ATOM 722 N N . PRO A 1 90 ? -1.829 0.971 17.862 1.00 78.00 90 PRO A N 1
ATOM 723 C CA . PRO A 1 90 ? -2.066 0.513 19.226 1.00 78.00 90 PRO A CA 1
ATOM 724 C C . PRO A 1 90 ? -2.909 1.513 20.024 1.00 78.00 90 PRO A C 1
ATOM 726 O O . PRO A 1 90 ? -3.709 1.092 20.859 1.00 78.00 90 PRO A O 1
ATOM 729 N N . ILE A 1 91 ? -2.809 2.814 19.728 1.00 83.06 91 ILE A N 1
ATOM 730 C CA . ILE A 1 91 ? -3.547 3.876 20.424 1.00 83.06 91 ILE A CA 1
ATOM 731 C C . ILE A 1 91 ? -5.041 3.734 20.137 1.00 83.06 91 ILE A C 1
ATOM 733 O O . ILE A 1 91 ? -5.859 3.745 21.055 1.00 83.06 91 ILE A O 1
ATOM 737 N N . ARG A 1 92 ? -5.410 3.510 18.870 1.00 80.62 92 ARG A N 1
ATOM 738 C CA . ARG A 1 92 ? -6.813 3.270 18.479 1.00 80.62 92 ARG A CA 1
ATOM 739 C C . ARG A 1 92 ? -7.389 2.022 19.131 1.00 80.62 92 ARG A C 1
ATOM 741 O O . ARG A 1 92 ? -8.549 2.020 19.535 1.00 80.62 92 ARG A O 1
ATOM 748 N N . THR A 1 93 ? -6.586 0.968 19.240 1.00 83.00 93 THR A N 1
ATOM 749 C CA . THR A 1 93 ? -7.010 -0.287 19.873 1.00 83.00 93 THR A CA 1
ATOM 750 C C . THR A 1 93 ? -7.228 -0.100 21.376 1.00 83.00 93 THR A C 1
ATOM 752 O O . THR A 1 93 ? -8.214 -0.595 21.920 1.00 83.00 93 THR A O 1
ATOM 755 N N . LEU A 1 94 ? -6.346 0.653 22.038 1.00 85.00 94 LEU A N 1
ATOM 756 C CA . LEU A 1 94 ? -6.449 0.967 23.460 1.00 85.00 94 LEU A CA 1
ATOM 757 C C . LEU A 1 94 ? -7.651 1.878 23.759 1.00 85.00 94 LEU A C 1
ATOM 759 O O . LEU A 1 94 ? -8.414 1.591 24.674 1.00 85.00 94 LEU A O 1
ATOM 763 N N . LEU A 1 95 ? -7.880 2.906 22.933 1.00 86.12 95 LEU A N 1
ATOM 764 C CA . LEU A 1 95 ? -9.057 3.780 23.015 1.00 86.12 95 LEU A CA 1
ATOM 765 C C . LEU A 1 95 ? -10.367 2.996 22.894 1.00 86.12 95 LEU A C 1
ATOM 767 O O . LEU A 1 95 ? -11.277 3.198 23.692 1.00 86.12 95 LEU A O 1
ATOM 771 N N . LEU A 1 96 ? -10.461 2.072 21.932 1.00 85.94 96 LEU A N 1
ATOM 772 C CA . LEU A 1 96 ? -11.647 1.225 21.788 1.00 85.94 96 LEU A CA 1
ATOM 773 C C . LEU A 1 96 ? -11.878 0.349 23.028 1.00 85.94 96 LEU A C 1
ATOM 775 O O . LEU A 1 96 ? -13.016 0.243 23.476 1.00 85.94 96 LEU A O 1
ATOM 779 N N . ARG A 1 97 ? -10.817 -0.231 23.609 1.00 85.00 97 ARG A N 1
ATOM 780 C CA . ARG A 1 97 ? -10.926 -1.035 24.839 1.00 85.00 97 ARG A CA 1
ATOM 781 C C . ARG A 1 97 ? -11.374 -0.210 26.041 1.00 85.00 97 ARG A C 1
ATOM 783 O O . ARG A 1 97 ? -12.255 -0.659 26.762 1.00 85.00 97 ARG A O 1
ATOM 790 N N . LEU A 1 98 ? -10.821 0.989 26.226 1.00 86.00 98 LEU A N 1
ATOM 791 C CA . LEU A 1 98 ? -11.211 1.894 27.314 1.00 86.00 98 LEU A CA 1
ATOM 792 C C . LEU A 1 98 ? -12.691 2.292 27.223 1.00 86.00 98 LEU A C 1
ATOM 794 O O . LEU A 1 98 ? -13.385 2.317 28.236 1.00 86.00 98 LEU A O 1
ATOM 798 N N . ILE A 1 99 ? -13.186 2.557 26.010 1.00 85.50 99 ILE A N 1
ATOM 799 C CA . ILE A 1 99 ? -14.604 2.861 25.767 1.00 85.50 99 ILE A CA 1
ATOM 800 C C . ILE A 1 99 ? -15.484 1.632 26.033 1.00 85.50 99 ILE A C 1
ATOM 802 O O . ILE A 1 99 ? -16.554 1.751 26.627 1.00 85.50 99 ILE A O 1
ATOM 806 N N . ASP A 1 100 ? -15.053 0.441 25.614 1.00 84.69 100 ASP A N 1
ATOM 807 C CA . ASP A 1 100 ? -15.806 -0.792 25.862 1.00 84.69 100 ASP A CA 1
ATOM 808 C C . ASP A 1 100 ? -15.837 -1.151 27.365 1.00 84.69 100 ASP A C 1
ATOM 810 O O . ASP A 1 100 ? -16.852 -1.642 27.858 1.00 84.69 100 ASP A O 1
ATOM 814 N N . GLU A 1 101 ? -14.765 -0.883 28.116 1.00 85.75 101 GLU A N 1
ATOM 815 C CA . GLU A 1 101 ? -14.712 -1.070 29.573 1.00 85.75 101 GLU A CA 1
ATOM 816 C C . GLU A 1 101 ? -15.550 -0.038 30.334 1.00 85.75 101 GLU A C 1
ATOM 818 O O . GLU A 1 101 ? -16.234 -0.405 31.292 1.00 85.75 101 GLU A O 1
ATOM 823 N N . SER A 1 102 ? -15.555 1.231 29.906 1.00 80.44 102 SER A N 1
ATOM 824 C CA . SER A 1 102 ? -16.375 2.270 30.547 1.00 80.44 102 SER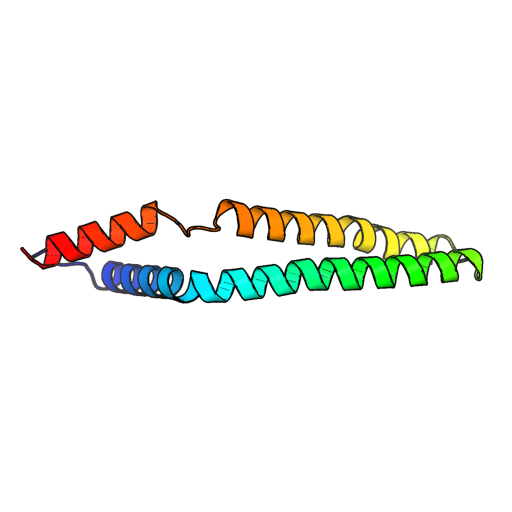 A CA 1
ATOM 825 C C . SER A 1 102 ? -17.878 2.064 30.325 1.00 80.44 102 SER A C 1
ATOM 827 O O . SER A 1 102 ? -18.679 2.468 31.165 1.00 80.44 102 SER A O 1
ATOM 829 N N . ASN A 1 103 ? -18.262 1.401 29.228 1.00 74.94 103 ASN A N 1
ATOM 830 C CA . ASN A 1 103 ? -19.652 1.057 28.919 1.00 74.94 103 ASN A CA 1
ATOM 831 C C . ASN A 1 103 ? -20.155 -0.214 29.620 1.00 74.94 103 ASN A C 1
ATOM 833 O O . ASN A 1 103 ? -21.365 -0.400 29.727 1.00 74.94 103 ASN A O 1
ATOM 837 N N . LYS A 1 104 ? -19.260 -1.092 30.091 1.00 69.81 104 LYS A N 1
ATOM 838 C CA . LYS A 1 104 ? -19.626 -2.291 30.871 1.00 69.81 104 LYS A CA 1
ATOM 839 C C . LYS A 1 104 ? -19.883 -2.001 32.357 1.00 69.81 104 LYS A C 1
ATOM 841 O O . LYS A 1 104 ? -20.390 -2.887 33.041 1.00 69.81 104 LYS A O 1
ATOM 846 N N . LYS A 1 105 ? -19.514 -0.810 32.843 1.00 52.09 105 LYS A N 1
ATOM 847 C CA . LYS A 1 105 ? -19.762 -0.319 34.209 1.00 52.09 105 LYS A CA 1
ATOM 848 C C . LYS A 1 105 ? -20.953 0.641 34.264 1.00 52.09 105 LYS A C 1
ATOM 850 O O . LYS A 1 105 ? -21.747 0.478 35.208 1.00 52.09 105 LYS A O 1
#

Radius of gyration: 22.49 Å; Cα contacts (8 Å, |Δi|>4): 39; chains: 1; bounding box: 44×23×65 Å